Protein AF-Q1N7L2-F1 (afdb_monomer_lite)

Sequence (162 aa):
MAISPADPNRAAQAAEHINDADASWFGHPRQLARLFTTEMWERFGFYGMRALLVLYLTDHFLFSDTSASGTYGAYMSLVYLTPFIGGFIADRYLGSKRSVKFGAIIMAIGYFTLCFGGEAAKPYALVDGQRYEVQVAKQGDVRQQYLIDGDTRLAIRGHEDG

Structure (mmCIF, N/CA/C/O backbone):
data_AF-Q1N7L2-F1
#
_entry.id   AF-Q1N7L2-F1
#
loop_
_atom_site.group_PDB
_atom_site.id
_atom_site.type_symbol
_atom_site.label_atom_id
_atom_site.label_alt_id
_atom_site.label_comp_id
_atom_site.label_asym_id
_atom_site.label_entity_id
_atom_site.label_seq_id
_atom_site.pdbx_PDB_ins_code
_atom_site.Cartn_x
_atom_site.Cartn_y
_atom_site.Cartn_z
_atom_site.occupancy
_atom_site.B_iso_or_equiv
_atom_site.auth_seq_id
_atom_site.auth_comp_id
_atom_site.auth_asym_id
_atom_site.auth_atom_id
_atom_site.pdbx_PDB_model_num
ATOM 1 N N . MET A 1 1 ? 52.888 -2.530 -26.896 1.00 49.62 1 MET A N 1
ATOM 2 C CA . MET A 1 1 ? 51.465 -2.821 -26.624 1.00 49.62 1 MET A CA 1
ATOM 3 C C . MET A 1 1 ? 50.666 -1.646 -27.167 1.00 49.62 1 MET A C 1
ATOM 5 O O . MET A 1 1 ? 50.587 -0.620 -26.509 1.00 49.62 1 MET A O 1
ATOM 9 N N . ALA A 1 2 ? 50.254 -1.717 -28.436 1.00 44.47 2 ALA A N 1
ATOM 10 C CA . ALA A 1 2 ? 49.586 -0.607 -29.115 1.00 44.47 2 ALA A CA 1
ATOM 11 C C . ALA A 1 2 ? 48.096 -0.620 -28.759 1.00 44.47 2 ALA A C 1
ATOM 13 O O . ALA A 1 2 ? 47.433 -1.648 -28.876 1.00 44.47 2 ALA A O 1
ATOM 14 N N . ILE A 1 3 ? 47.599 0.515 -28.284 1.00 53.88 3 ILE A N 1
ATOM 15 C CA . ILE A 1 3 ? 46.191 0.738 -27.971 1.00 53.88 3 ILE A CA 1
ATOM 16 C C . ILE A 1 3 ? 45.462 0.795 -29.319 1.00 53.88 3 ILE A C 1
ATOM 18 O O . ILE A 1 3 ? 45.696 1.715 -30.101 1.00 53.88 3 ILE A O 1
ATOM 22 N N . SER A 1 4 ? 44.662 -0.227 -29.636 1.00 67.56 4 SER A N 1
ATOM 23 C CA . SER A 1 4 ? 43.842 -0.237 -30.854 1.00 67.56 4 SER A CA 1
ATOM 24 C C . SER A 1 4 ? 42.912 0.980 -30.828 1.00 67.56 4 SER A C 1
ATOM 26 O O . SER A 1 4 ? 42.242 1.174 -29.809 1.00 67.56 4 SER A O 1
ATOM 28 N N . PRO A 1 5 ? 42.844 1.796 -31.896 1.00 61.72 5 PRO A N 1
ATOM 29 C CA . PRO A 1 5 ? 41.908 2.911 -31.945 1.00 61.72 5 PRO A CA 1
ATOM 30 C C . PRO A 1 5 ? 40.483 2.371 -31.773 1.00 61.72 5 PRO A C 1
ATOM 32 O O . PRO A 1 5 ? 40.129 1.343 -32.353 1.00 61.72 5 PRO A O 1
ATOM 35 N N . ALA A 1 6 ? 39.698 3.021 -30.910 1.00 67.56 6 ALA A N 1
ATOM 36 C CA . ALA A 1 6 ? 38.310 2.657 -30.666 1.00 67.56 6 ALA A CA 1
ATOM 37 C C . ALA A 1 6 ? 37.538 2.746 -31.989 1.00 67.56 6 ALA A C 1
ATOM 39 O O . ALA A 1 6 ? 37.478 3.811 -32.597 1.00 67.56 6 ALA A O 1
ATOM 40 N N . ASP A 1 7 ? 37.003 1.612 -32.443 1.00 74.00 7 ASP A N 1
ATOM 41 C CA . ASP A 1 7 ? 36.260 1.513 -33.696 1.00 74.00 7 ASP A CA 1
ATOM 42 C C . ASP A 1 7 ? 35.012 2.423 -33.643 1.00 74.00 7 ASP A C 1
ATOM 44 O O . ASP A 1 7 ? 34.102 2.162 -32.844 1.00 74.00 7 ASP A O 1
ATOM 48 N N . PRO A 1 8 ? 34.945 3.488 -34.466 1.00 69.38 8 PRO A N 1
ATOM 49 C CA . PRO A 1 8 ? 33.843 4.448 -34.448 1.00 69.38 8 PRO A CA 1
ATOM 50 C C . PRO A 1 8 ? 32.507 3.815 -34.863 1.00 69.38 8 PRO A C 1
ATOM 52 O O . PRO A 1 8 ? 31.452 4.262 -34.408 1.00 69.38 8 PRO A O 1
ATOM 55 N N . ASN A 1 9 ? 32.531 2.730 -35.646 1.00 71.50 9 ASN A N 1
ATOM 56 C CA . ASN A 1 9 ? 31.315 2.027 -36.056 1.00 71.50 9 ASN A CA 1
ATOM 57 C C . ASN A 1 9 ? 30.690 1.225 -34.913 1.00 71.50 9 ASN A C 1
ATOM 59 O O . ASN A 1 9 ? 29.484 0.995 -34.907 1.00 71.50 9 ASN A O 1
ATOM 63 N N . ARG A 1 10 ? 31.473 0.846 -33.900 1.00 68.69 10 ARG A N 1
ATOM 64 C CA . ARG A 1 10 ? 30.976 0.092 -32.743 1.00 68.69 10 ARG A CA 1
ATOM 65 C C . ARG A 1 10 ? 30.114 0.954 -31.817 1.00 68.69 10 ARG A C 1
ATOM 67 O O . ARG A 1 10 ? 29.127 0.473 -31.267 1.00 68.69 10 ARG A O 1
ATOM 74 N N . ALA A 1 11 ? 30.470 2.231 -31.672 1.00 61.09 11 ALA A N 1
ATOM 75 C CA . ALA A 1 11 ? 29.676 3.212 -30.934 1.00 61.09 11 ALA A CA 1
ATOM 76 C C . ALA A 1 11 ? 28.388 3.580 -31.690 1.00 61.09 11 ALA A C 1
ATOM 78 O O . ALA A 1 11 ? 27.328 3.688 -31.075 1.00 61.09 11 ALA A O 1
ATOM 79 N N . ALA A 1 12 ? 28.464 3.700 -33.020 1.00 59.44 12 ALA A N 1
ATOM 80 C CA . ALA A 1 12 ? 27.302 3.937 -33.873 1.00 59.44 12 ALA A CA 1
ATOM 81 C C . ALA A 1 12 ? 26.310 2.759 -33.843 1.00 59.44 12 ALA A C 1
ATOM 83 O O . ALA A 1 12 ? 25.126 2.975 -33.614 1.00 59.44 12 ALA A O 1
ATOM 84 N N . GLN A 1 13 ? 26.791 1.515 -33.944 1.00 62.91 13 GLN A N 1
ATOM 85 C CA . GLN A 1 13 ? 25.951 0.310 -33.858 1.00 62.91 13 GLN A CA 1
ATOM 86 C C . GLN A 1 13 ? 25.294 0.140 -32.477 1.00 62.91 13 GLN A C 1
ATOM 88 O O . GLN A 1 13 ? 24.147 -0.294 -32.382 1.00 62.91 13 GLN A O 1
ATOM 93 N N . ALA A 1 14 ? 25.986 0.514 -31.393 1.00 59.78 14 ALA A N 1
ATOM 94 C CA . ALA A 1 14 ? 25.409 0.509 -30.047 1.00 59.78 14 ALA A CA 1
ATOM 95 C C . ALA A 1 14 ? 24.299 1.563 -29.875 1.00 59.78 14 ALA A C 1
ATOM 97 O O . ALA A 1 14 ? 23.351 1.325 -29.129 1.00 59.78 14 ALA A O 1
ATOM 98 N N . ALA A 1 15 ? 24.402 2.704 -30.564 1.00 56.81 15 ALA A N 1
ATOM 99 C CA . ALA A 1 15 ? 23.362 3.732 -30.594 1.00 56.81 15 ALA A CA 1
ATOM 100 C C . ALA A 1 15 ? 22.182 3.340 -31.504 1.00 56.81 15 ALA A C 1
ATOM 102 O O . ALA A 1 15 ? 21.030 3.606 -31.165 1.00 56.81 15 ALA A O 1
ATOM 103 N N . GLU A 1 16 ? 22.453 2.658 -32.617 1.00 56.44 16 GLU A N 1
ATOM 104 C CA . GLU A 1 16 ? 21.446 2.172 -33.568 1.00 56.44 16 GLU A CA 1
ATOM 105 C C . GLU A 1 16 ? 20.527 1.115 -32.936 1.00 56.44 16 GLU A C 1
ATOM 107 O O . GLU A 1 16 ? 19.310 1.200 -33.067 1.00 56.44 16 GLU A O 1
ATOM 112 N N . HIS A 1 17 ? 21.074 0.211 -32.117 1.00 54.44 17 HIS A N 1
ATOM 113 C CA . HIS A 1 17 ? 20.306 -0.843 -31.435 1.00 54.44 17 HIS A CA 1
ATOM 114 C C . HIS A 1 17 ? 19.346 -0.321 -30.334 1.00 54.44 17 HIS A C 1
ATOM 116 O O . HIS A 1 17 ? 18.528 -1.077 -29.798 1.00 54.44 17 HIS A O 1
ATOM 122 N N . ILE A 1 18 ? 19.436 0.966 -29.968 1.00 57.97 18 ILE A N 1
ATOM 123 C CA . ILE A 1 18 ? 18.485 1.657 -29.074 1.00 57.97 18 ILE A CA 1
ATOM 124 C C . ILE A 1 18 ? 17.312 2.251 -29.878 1.00 57.97 18 ILE A C 1
ATOM 126 O O . ILE A 1 18 ? 16.237 2.486 -29.320 1.00 57.97 18 ILE A O 1
ATOM 130 N N . ASN A 1 19 ? 17.501 2.459 -31.185 1.00 54.41 19 ASN A N 1
ATOM 131 C CA . ASN A 1 19 ? 16.617 3.237 -32.048 1.00 54.41 19 ASN A CA 1
ATOM 132 C C . ASN A 1 19 ? 15.481 2.429 -32.702 1.00 54.41 19 ASN A C 1
ATOM 134 O O . ASN A 1 19 ? 14.591 3.028 -33.292 1.00 54.41 19 ASN A O 1
ATOM 138 N N . ASP A 1 20 ? 15.402 1.110 -32.486 1.00 55.78 20 ASP A N 1
ATOM 139 C CA . ASP A 1 20 ? 14.246 0.272 -32.877 1.00 55.78 20 ASP A CA 1
ATOM 140 C C . ASP A 1 20 ? 12.958 0.573 -32.063 1.00 55.78 20 ASP A C 1
ATOM 142 O O . ASP A 1 20 ? 11.966 -0.164 -32.091 1.00 55.78 20 ASP A O 1
ATOM 146 N N . ALA A 1 21 ? 12.938 1.666 -31.294 1.00 59.12 21 ALA A N 1
ATOM 147 C CA . ALA A 1 21 ? 11.781 2.168 -30.562 1.00 59.12 21 ALA A CA 1
ATOM 148 C C . ALA A 1 21 ? 10.869 3.016 -31.467 1.00 59.12 21 ALA A C 1
ATOM 150 O O . ALA A 1 21 ? 10.493 4.129 -31.111 1.00 59.12 21 ALA A O 1
ATOM 151 N N . ASP A 1 22 ? 10.455 2.465 -32.604 1.00 56.47 22 ASP A N 1
ATOM 152 C CA . ASP A 1 22 ? 9.702 3.161 -33.660 1.00 56.47 22 ASP A CA 1
ATOM 153 C C . ASP A 1 22 ? 8.225 3.463 -33.303 1.00 56.47 22 ASP A C 1
ATOM 155 O O . ASP A 1 22 ? 7.358 3.633 -34.155 1.00 56.47 22 ASP A O 1
ATOM 159 N N . ALA A 1 23 ? 7.891 3.535 -32.011 1.00 62.16 23 ALA A N 1
ATOM 160 C CA . ALA A 1 23 ? 6.693 4.262 -31.603 1.00 62.16 23 ALA A CA 1
ATOM 161 C C . ALA A 1 23 ? 7.044 5.228 -30.479 1.00 62.16 23 ALA A C 1
ATOM 163 O O . ALA A 1 23 ? 7.413 4.840 -29.377 1.00 62.16 23 ALA A O 1
ATOM 164 N N . SER A 1 24 ? 6.920 6.514 -30.745 1.00 67.62 24 SER A N 1
ATOM 165 C CA . SER A 1 24 ? 7.086 7.532 -29.724 1.00 67.62 24 SER A CA 1
ATOM 166 C C . SER A 1 24 ? 5.798 7.645 -28.900 1.00 67.62 24 SER A C 1
ATOM 168 O O . SER A 1 24 ? 4.691 7.691 -29.436 1.00 67.62 24 SER A O 1
ATOM 170 N N . TRP A 1 25 ? 5.921 7.675 -27.573 1.00 71.81 25 TRP A N 1
ATOM 171 C CA . TRP A 1 25 ? 4.833 8.076 -26.677 1.00 71.81 25 TRP A CA 1
ATOM 172 C C . TRP A 1 25 ? 5.158 9.479 -26.172 1.00 71.81 25 TRP A C 1
ATOM 174 O O . TRP A 1 25 ? 6.109 9.644 -25.414 1.00 71.81 25 TRP A O 1
ATOM 184 N N . PHE A 1 26 ? 4.447 10.497 -26.671 1.00 80.94 26 PHE A N 1
ATOM 185 C CA . PHE A 1 26 ? 4.760 11.919 -26.438 1.00 80.94 26 PHE A CA 1
ATOM 186 C C . PHE A 1 26 ? 6.234 12.292 -26.712 1.00 80.94 26 PHE A C 1
ATOM 188 O O . PHE A 1 26 ? 6.817 13.105 -26.006 1.00 80.94 26 PHE A O 1
ATOM 195 N N . GLY A 1 27 ? 6.865 11.678 -27.720 1.00 80.62 27 GLY A N 1
ATOM 196 C CA . GLY A 1 27 ? 8.283 11.922 -28.035 1.00 80.62 27 GLY A CA 1
ATOM 197 C C . GLY A 1 27 ? 9.285 11.154 -27.161 1.00 80.62 27 GLY A C 1
ATOM 198 O O . GLY A 1 27 ? 10.488 11.330 -27.327 1.00 80.62 27 GLY A O 1
ATOM 199 N N . HIS A 1 28 ? 8.817 10.275 -26.269 1.00 78.88 28 HIS A N 1
ATOM 200 C CA . HIS A 1 28 ? 9.658 9.438 -25.412 1.00 78.88 28 HIS A CA 1
ATOM 201 C C . HIS A 1 28 ? 9.617 7.948 -25.805 1.00 78.88 28 HIS A C 1
ATOM 203 O O . HIS A 1 28 ? 8.665 7.501 -26.458 1.00 78.88 28 HIS A O 1
ATOM 209 N N . PRO A 1 29 ? 10.616 7.145 -25.382 1.00 85.31 29 PRO A N 1
ATOM 210 C CA . PRO A 1 29 ? 10.667 5.710 -25.666 1.00 85.31 29 PRO A CA 1
ATOM 211 C C . PRO A 1 29 ? 9.441 4.942 -25.140 1.00 85.31 29 PRO A C 1
ATOM 213 O O . PRO A 1 29 ? 8.976 5.178 -24.023 1.00 85.31 29 PRO A O 1
ATOM 216 N N . ARG A 1 30 ? 8.958 3.934 -25.886 1.00 79.75 30 ARG A N 1
ATOM 217 C CA . ARG A 1 30 ? 7.788 3.088 -25.519 1.00 79.75 30 ARG A CA 1
ATOM 218 C C . ARG A 1 30 ? 7.905 2.397 -24.163 1.00 79.75 30 ARG A C 1
ATOM 220 O O . ARG A 1 30 ? 6.902 1.957 -23.599 1.00 79.75 30 ARG A O 1
ATOM 227 N N . GLN A 1 31 ? 9.123 2.179 -23.669 1.00 81.81 31 GLN A N 1
ATOM 228 C CA . GLN A 1 31 ? 9.342 1.615 -22.336 1.00 81.81 31 GLN A CA 1
ATOM 229 C C . GLN A 1 31 ? 8.790 2.550 -21.253 1.00 81.81 31 GLN A C 1
ATOM 231 O O . GLN A 1 31 ? 8.211 2.062 -20.284 1.00 81.81 31 GLN A O 1
ATOM 236 N N . LEU A 1 32 ? 8.894 3.869 -21.448 1.00 84.69 32 LEU A N 1
ATOM 237 C CA . LEU A 1 32 ? 8.412 4.858 -20.489 1.00 84.69 32 LEU A CA 1
ATOM 238 C C . LEU A 1 32 ? 6.892 4.800 -20.343 1.00 84.69 32 LEU A C 1
ATOM 240 O O . LEU A 1 32 ? 6.403 4.780 -19.224 1.00 84.69 32 LEU A O 1
ATOM 244 N N . ALA A 1 33 ? 6.153 4.673 -21.448 1.00 84.81 33 ALA A N 1
ATOM 245 C CA . ALA A 1 33 ? 4.694 4.539 -21.416 1.00 84.81 33 ALA A CA 1
ATOM 246 C C . ALA A 1 33 ? 4.234 3.332 -20.575 1.00 84.81 33 ALA A C 1
ATOM 248 O O . ALA A 1 33 ? 3.276 3.415 -19.804 1.00 84.81 33 ALA A O 1
ATOM 249 N N . ARG A 1 34 ? 4.951 2.204 -20.694 1.00 83.81 34 ARG A N 1
ATOM 250 C CA . ARG A 1 34 ? 4.676 0.980 -19.924 1.00 83.81 34 ARG A CA 1
ATOM 251 C C . ARG A 1 34 ? 4.987 1.156 -18.442 1.00 83.81 34 ARG A C 1
ATOM 253 O O . ARG A 1 34 ? 4.165 0.775 -17.613 1.00 83.81 34 ARG A O 1
ATOM 260 N N . LEU A 1 35 ? 6.140 1.743 -18.117 1.00 84.75 35 LEU A N 1
ATOM 261 C CA . LEU A 1 35 ? 6.512 2.046 -16.733 1.00 84.75 35 LEU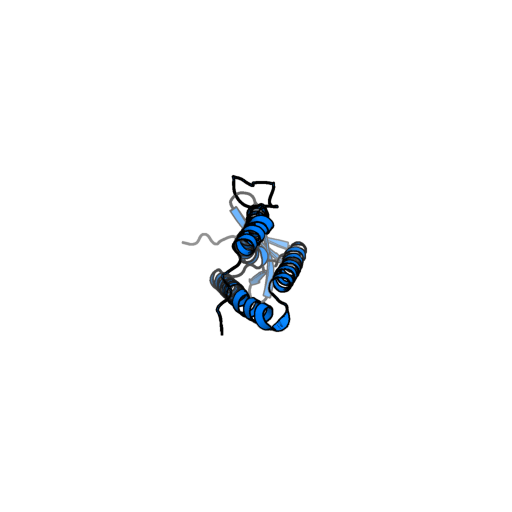 A CA 1
ATOM 262 C C . LEU A 1 35 ? 5.523 3.030 -16.109 1.00 84.75 35 LEU A C 1
ATOM 264 O O . LEU A 1 35 ? 4.984 2.741 -15.053 1.00 84.75 35 LEU A O 1
ATOM 268 N N 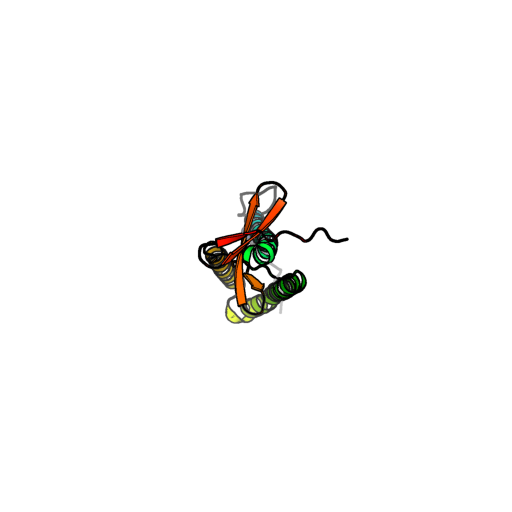. PHE A 1 36 ? 5.197 4.118 -16.806 1.00 88.56 36 PHE A N 1
ATOM 269 C CA . PHE A 1 36 ? 4.231 5.116 -16.356 1.00 88.56 36 PHE A CA 1
ATOM 270 C C . PHE A 1 36 ? 2.872 4.496 -16.027 1.00 88.56 36 PHE A C 1
ATOM 272 O O . PHE A 1 36 ? 2.346 4.712 -14.943 1.00 88.56 36 PHE A O 1
ATOM 279 N N . THR A 1 37 ? 2.321 3.690 -16.938 1.00 87.25 37 THR A N 1
ATOM 280 C CA . THR A 1 37 ? 1.013 3.050 -16.722 1.00 87.25 37 THR A CA 1
ATOM 281 C C . THR A 1 37 ? 1.058 2.078 -15.540 1.00 87.25 37 THR A C 1
ATOM 283 O O . THR A 1 37 ? 0.127 2.033 -14.741 1.00 87.25 37 THR A O 1
ATOM 286 N N . THR A 1 38 ? 2.157 1.329 -15.399 1.00 85.81 38 THR A N 1
ATOM 287 C CA . THR A 1 38 ? 2.342 0.374 -14.293 1.00 85.81 38 THR A CA 1
ATOM 288 C C . THR A 1 38 ? 2.454 1.096 -12.947 1.00 85.81 38 THR A C 1
ATOM 290 O O . THR A 1 38 ? 1.747 0.742 -12.010 1.00 85.81 38 THR A O 1
ATOM 293 N N . GLU A 1 39 ? 3.274 2.146 -12.868 1.00 87.44 39 GLU A N 1
ATOM 294 C CA . GLU A 1 39 ? 3.437 2.992 -11.677 1.00 87.44 39 GLU A CA 1
ATOM 295 C C . GLU A 1 39 ? 2.138 3.724 -11.313 1.00 87.44 39 GLU A C 1
ATOM 297 O O . GLU A 1 39 ? 1.779 3.829 -10.143 1.00 87.44 39 GLU A O 1
ATOM 302 N N . MET A 1 40 ? 1.391 4.213 -12.308 1.00 90.81 40 MET A N 1
ATOM 303 C CA . MET A 1 40 ? 0.099 4.860 -12.079 1.00 90.81 40 MET A CA 1
ATOM 304 C C . MET A 1 40 ? -0.895 3.891 -11.430 1.00 90.81 40 MET A C 1
ATOM 306 O O . MET A 1 40 ? -1.570 4.263 -10.470 1.00 90.81 40 MET A O 1
ATOM 310 N N . TRP A 1 41 ? -0.980 2.657 -11.934 1.00 86.44 41 TRP A N 1
ATOM 311 C CA . TRP A 1 41 ? -1.896 1.652 -11.397 1.00 86.44 41 TRP A CA 1
ATOM 312 C C . TRP A 1 41 ? -1.485 1.170 -10.000 1.00 86.44 41 TRP A C 1
ATOM 314 O O . TRP A 1 41 ? -2.343 0.977 -9.138 1.00 86.44 41 TRP A O 1
ATOM 324 N N . GLU A 1 42 ? -0.180 1.035 -9.753 1.00 83.19 42 GLU A N 1
ATOM 325 C CA . GLU A 1 42 ? 0.378 0.696 -8.438 1.00 83.19 42 GLU A CA 1
ATOM 326 C C . GLU A 1 42 ? 0.033 1.768 -7.399 1.00 83.19 42 GLU A C 1
ATOM 328 O O . GLU A 1 42 ? -0.572 1.465 -6.367 1.00 83.19 42 GLU A O 1
ATOM 333 N N . ARG A 1 43 ? 0.275 3.042 -7.725 1.00 87.06 43 ARG A N 1
ATOM 334 C CA . ARG A 1 43 ? -0.076 4.171 -6.856 1.00 87.06 43 ARG A CA 1
ATOM 335 C C . ARG A 1 43 ? -1.577 4.287 -6.629 1.00 87.06 43 ARG A C 1
ATOM 337 O O . ARG A 1 43 ? -1.999 4.524 -5.499 1.00 87.06 43 ARG A O 1
ATOM 344 N N . PHE A 1 44 ? -2.389 4.108 -7.671 1.00 83.62 44 PHE A N 1
ATOM 345 C CA . PHE A 1 44 ? -3.846 4.115 -7.540 1.00 83.62 44 PHE A CA 1
ATOM 346 C C . PHE A 1 44 ? -4.320 3.044 -6.547 1.00 83.62 44 PHE A C 1
ATOM 348 O O . PHE A 1 44 ? -5.072 3.357 -5.622 1.00 83.62 44 PHE A O 1
ATOM 355 N N . GLY A 1 45 ? -3.821 1.811 -6.673 1.00 80.50 45 GLY A N 1
ATOM 356 C CA . GLY A 1 45 ? -4.126 0.730 -5.736 1.00 80.50 45 GLY A CA 1
ATOM 357 C C . GLY A 1 45 ? -3.634 1.011 -4.315 1.00 80.50 45 GLY A C 1
ATOM 358 O O . GLY A 1 45 ? -4.351 0.732 -3.350 1.00 80.50 45 GLY A O 1
ATOM 359 N N . PHE A 1 46 ? -2.436 1.579 -4.160 1.00 81.19 46 PHE A N 1
ATOM 360 C CA . PHE A 1 46 ? -1.857 1.880 -2.851 1.00 81.19 46 PHE A CA 1
ATOM 361 C C . PHE A 1 46 ? -2.662 2.944 -2.096 1.00 81.19 46 PHE A C 1
ATOM 363 O O . PHE A 1 46 ? -3.055 2.734 -0.944 1.00 81.19 46 PHE A O 1
ATOM 370 N N . TYR A 1 47 ? -2.966 4.070 -2.747 1.00 82.94 47 TYR A N 1
ATOM 371 C CA . TYR A 1 47 ? -3.766 5.128 -2.129 1.00 82.94 47 TYR A CA 1
ATOM 372 C C . TYR A 1 47 ? -5.229 4.708 -1.938 1.00 82.94 47 TYR A C 1
ATOM 374 O O . TYR A 1 47 ? -5.814 5.039 -0.905 1.00 82.94 47 TYR A O 1
ATOM 382 N N . GLY A 1 48 ? -5.797 3.933 -2.869 1.00 82.62 48 GLY A N 1
ATOM 383 C CA . GLY A 1 48 ? -7.141 3.364 -2.739 1.00 82.62 48 GLY A CA 1
ATOM 384 C C . GLY A 1 48 ? -7.262 2.431 -1.533 1.00 82.62 48 GLY A C 1
ATOM 385 O O . GLY A 1 48 ? -8.146 2.616 -0.698 1.00 82.62 48 GLY A O 1
ATOM 386 N N . MET A 1 49 ? -6.324 1.490 -1.374 1.00 83.06 49 MET A N 1
ATOM 387 C CA . MET A 1 49 ? -6.264 0.614 -0.200 1.00 83.06 49 MET A CA 1
ATOM 388 C C . MET A 1 49 ? -6.108 1.416 1.087 1.00 83.06 49 MET A C 1
ATOM 390 O O . MET A 1 49 ? -6.821 1.159 2.046 1.00 83.06 49 MET A O 1
ATOM 394 N N . ARG A 1 50 ? -5.208 2.405 1.117 1.00 78.31 50 ARG A N 1
ATOM 395 C CA . ARG A 1 50 ? -4.978 3.256 2.293 1.00 78.31 50 ARG A CA 1
ATOM 396 C C . ARG A 1 50 ? -6.256 3.981 2.734 1.00 78.31 50 ARG A C 1
ATOM 398 O O . ARG A 1 50 ? -6.530 4.042 3.930 1.00 78.31 50 ARG A O 1
ATOM 405 N N . ALA A 1 51 ? -7.025 4.511 1.782 1.00 76.44 51 ALA A N 1
ATOM 406 C CA . ALA A 1 51 ? -8.280 5.206 2.057 1.00 76.44 51 ALA A CA 1
ATOM 407 C C . ALA A 1 51 ? -9.373 4.249 2.561 1.00 76.44 51 ALA A C 1
ATOM 409 O O . ALA A 1 51 ? -10.026 4.530 3.566 1.00 76.44 51 ALA A O 1
ATOM 410 N N . LEU A 1 52 ? -9.540 3.101 1.898 1.00 75.25 52 LEU A N 1
ATOM 411 C CA . LEU A 1 52 ? -10.560 2.115 2.260 1.00 75.25 52 LEU A CA 1
ATOM 412 C C . LEU A 1 52 ? -10.218 1.347 3.540 1.00 75.25 52 LEU A C 1
ATOM 414 O O . LEU A 1 52 ? -11.124 0.995 4.281 1.00 75.25 52 LEU A O 1
ATOM 418 N N . LEU A 1 53 ? -8.938 1.118 3.839 1.00 72.06 53 LEU A N 1
ATOM 419 C CA . LEU A 1 53 ? -8.494 0.395 5.033 1.00 72.06 53 LEU A CA 1
ATOM 420 C C . LEU A 1 53 ? -8.891 1.131 6.312 1.00 72.06 53 LEU A C 1
ATOM 422 O O . LEU A 1 53 ? -9.398 0.508 7.237 1.00 72.06 53 LEU A O 1
ATOM 426 N N . VAL A 1 54 ? -8.672 2.447 6.367 1.00 69.75 54 VAL A N 1
ATOM 427 C CA . VAL A 1 54 ? -9.051 3.244 7.542 1.00 69.75 54 VAL A CA 1
ATOM 428 C C . VAL A 1 54 ? -10.566 3.246 7.707 1.00 69.75 54 VAL A C 1
ATOM 430 O O . VAL A 1 54 ? -11.038 2.996 8.809 1.00 69.75 54 VAL A O 1
ATOM 433 N N . LEU A 1 55 ? -11.314 3.447 6.615 1.00 67.81 55 LEU A N 1
ATOM 434 C CA . LEU A 1 55 ? -12.776 3.375 6.627 1.00 67.81 55 LEU A CA 1
ATOM 435 C C . LEU A 1 55 ? -13.280 1.996 7.082 1.00 67.81 55 LEU A C 1
ATOM 437 O O . LEU A 1 55 ? -14.204 1.906 7.878 1.00 67.81 55 LEU A O 1
ATOM 441 N N . TYR A 1 56 ? -12.657 0.917 6.615 1.00 69.06 56 TYR A N 1
ATOM 442 C CA . TYR A 1 56 ? -13.027 -0.448 6.979 1.00 69.06 56 TYR A CA 1
ATOM 443 C C . TYR A 1 56 ? -12.717 -0.752 8.450 1.00 69.06 56 TYR A C 1
ATOM 445 O O . TYR A 1 56 ? -13.532 -1.342 9.149 1.00 69.06 56 TYR A O 1
ATOM 453 N N . LEU A 1 57 ? -11.566 -0.316 8.964 1.00 65.19 57 LEU A N 1
ATOM 454 C CA . LEU A 1 57 ? -11.216 -0.519 10.373 1.00 65.19 57 LEU A CA 1
ATOM 455 C C . LEU A 1 57 ? -12.146 0.251 11.325 1.00 65.19 57 LEU A C 1
ATOM 457 O O . LEU A 1 57 ? -12.452 -0.252 12.407 1.00 65.19 57 LEU A O 1
ATOM 461 N N . THR A 1 58 ? -12.610 1.440 10.936 1.00 63.38 58 THR A N 1
ATOM 462 C CA . THR A 1 58 ? -13.501 2.255 11.773 1.00 63.38 58 THR A CA 1
ATOM 463 C C . THR A 1 58 ? -14.968 1.841 11.660 1.00 63.38 58 THR A C 1
ATOM 465 O O . THR A 1 58 ? -15.644 1.763 12.683 1.00 63.38 58 THR A O 1
ATOM 468 N N . ASP A 1 59 ? -15.460 1.529 10.458 1.00 59.00 59 ASP A N 1
ATOM 469 C CA . ASP A 1 59 ? -16.882 1.239 10.216 1.00 59.00 59 ASP A CA 1
ATOM 470 C C . ASP A 1 59 ? -17.224 -0.254 10.383 1.00 59.00 59 ASP A C 1
ATOM 472 O O . ASP A 1 59 ? -18.284 -0.594 10.902 1.00 59.00 59 ASP A O 1
ATOM 476 N N . HIS A 1 60 ? -16.310 -1.162 10.010 1.00 56.44 60 HIS A N 1
ATOM 477 C CA . HIS A 1 60 ? -16.551 -2.615 10.030 1.00 56.44 60 HIS A CA 1
ATOM 478 C C . HIS A 1 60 ? -16.050 -3.307 11.296 1.00 56.44 60 HIS A C 1
ATOM 480 O O . HIS A 1 60 ? -16.603 -4.332 11.675 1.00 56.44 60 HIS A O 1
ATOM 486 N N . PHE A 1 61 ? -15.000 -2.782 11.940 1.00 57.91 61 PHE A N 1
ATOM 487 C CA . PHE A 1 61 ? -14.407 -3.359 13.158 1.00 57.91 61 PHE A CA 1
ATOM 488 C C . PHE A 1 61 ? -14.672 -2.544 14.432 1.00 57.91 61 PHE A C 1
ATOM 490 O O . PHE A 1 61 ? -14.323 -3.010 15.518 1.00 57.91 61 PHE A O 1
ATOM 497 N N . LEU A 1 62 ? -15.298 -1.361 14.320 1.00 59.69 62 LEU A N 1
ATOM 498 C CA . LEU A 1 62 ? -15.620 -0.464 15.443 1.00 59.69 62 LEU A CA 1
ATOM 499 C C . LEU A 1 62 ? -14.414 -0.196 16.362 1.00 59.69 62 LEU A C 1
ATOM 501 O O . LEU A 1 62 ? -14.555 -0.054 17.579 1.00 59.69 62 LEU A O 1
ATOM 505 N N . PHE A 1 63 ? -13.205 -0.171 15.796 1.00 60.22 63 PHE A N 1
ATOM 506 C CA . PHE A 1 63 ? -12.008 0.153 16.561 1.00 60.22 63 PHE A CA 1
ATOM 507 C C . PHE A 1 63 ? -12.049 1.610 17.022 1.00 60.22 63 PHE A C 1
ATOM 509 O O . PHE A 1 63 ? -12.491 2.494 16.293 1.00 60.22 63 PHE A O 1
ATOM 516 N N . SER A 1 64 ? -11.543 1.865 18.232 1.00 61.28 64 SER A N 1
ATOM 517 C CA . SER A 1 64 ? -11.296 3.232 18.690 1.00 61.28 64 SER A CA 1
ATOM 518 C C . SER A 1 64 ? -10.234 3.899 17.808 1.00 61.28 64 SER A C 1
ATOM 520 O O . SER A 1 64 ? -9.327 3.227 17.301 1.00 61.28 64 SER A O 1
ATOM 522 N N . ASP A 1 65 ? -10.305 5.223 17.659 1.00 65.88 65 ASP A N 1
ATOM 523 C CA . ASP A 1 65 ? -9.393 6.001 16.803 1.00 65.88 65 ASP A CA 1
ATOM 524 C C . ASP A 1 65 ? -7.905 5.733 17.114 1.00 65.88 65 ASP A C 1
ATOM 526 O O . ASP A 1 65 ? -7.059 5.675 16.215 1.00 65.88 65 ASP A O 1
ATOM 530 N N . THR A 1 66 ? -7.573 5.487 18.385 1.00 73.19 66 THR A N 1
ATOM 531 C CA . THR A 1 66 ? -6.215 5.146 18.840 1.00 73.19 66 THR A CA 1
ATOM 532 C C . THR A 1 66 ? -5.761 3.766 18.355 1.00 73.19 66 THR A C 1
ATOM 534 O O . THR A 1 66 ? -4.631 3.607 17.895 1.00 73.19 66 THR A O 1
ATOM 537 N N . SER A 1 67 ? -6.628 2.753 18.420 1.00 69.94 67 SER A N 1
ATOM 538 C CA . SER A 1 67 ? -6.296 1.407 17.936 1.00 69.94 67 SER A CA 1
ATOM 539 C C . SER A 1 67 ? -6.205 1.368 16.410 1.00 69.94 67 SER A C 1
ATOM 541 O O . SER A 1 67 ? -5.257 0.794 15.872 1.00 69.94 67 SER A O 1
ATOM 543 N N . ALA A 1 68 ? -7.127 2.039 15.711 1.00 69.62 68 ALA A N 1
ATOM 544 C CA . ALA A 1 68 ? -7.123 2.125 14.252 1.00 69.62 68 ALA A CA 1
ATOM 545 C C . ALA A 1 68 ? -5.864 2.833 13.722 1.00 69.62 68 ALA A C 1
ATOM 547 O O . ALA A 1 68 ? -5.210 2.330 12.806 1.00 69.62 68 ALA A O 1
ATOM 548 N N . SER A 1 69 ? -5.472 3.958 14.332 1.00 72.38 69 SER A N 1
ATOM 549 C CA . SER A 1 69 ? -4.250 4.688 13.962 1.00 72.38 69 SER A CA 1
ATOM 550 C C . SER A 1 69 ? -2.970 3.894 14.249 1.00 72.38 69 SER A C 1
ATOM 552 O O . SER A 1 69 ? -2.046 3.922 13.432 1.00 72.38 69 SER A O 1
ATOM 554 N N . GLY A 1 70 ? -2.930 3.123 15.342 1.00 80.44 70 GLY A N 1
ATOM 555 C CA . GLY A 1 70 ? -1.823 2.217 15.660 1.00 80.44 70 GLY A CA 1
ATOM 556 C C . GLY A 1 70 ? -1.634 1.110 14.617 1.00 80.44 70 GLY A C 1
ATOM 557 O O . GLY A 1 70 ? -0.534 0.938 14.085 1.00 80.44 70 GLY A O 1
ATOM 558 N N . THR A 1 71 ? -2.708 0.396 14.262 1.00 77.19 71 THR A N 1
ATOM 559 C CA . THR A 1 71 ? -2.674 -0.639 13.211 1.00 77.19 71 THR A CA 1
ATOM 560 C C . THR A 1 71 ? -2.300 -0.046 11.857 1.00 77.19 71 THR A C 1
ATOM 562 O O . THR A 1 71 ? -1.473 -0.603 11.134 1.00 77.19 71 THR A O 1
ATOM 565 N N . TYR A 1 72 ? -2.860 1.117 11.534 1.00 79.06 72 TYR A N 1
ATOM 566 C CA . TYR A 1 72 ? -2.555 1.845 10.314 1.00 79.06 72 TYR A CA 1
ATOM 567 C C . TYR A 1 72 ? -1.069 2.247 10.224 1.00 79.06 72 TYR A C 1
ATOM 569 O O . TYR A 1 72 ? -0.422 2.032 9.196 1.00 79.06 72 TYR A O 1
ATOM 577 N N . GLY A 1 73 ? -0.496 2.781 11.307 1.00 82.75 73 GLY A N 1
ATOM 578 C CA . GLY A 1 73 ? 0.922 3.140 11.380 1.00 82.75 73 GLY A CA 1
ATOM 579 C C . GLY A 1 73 ? 1.848 1.928 11.245 1.00 82.75 73 GLY A C 1
ATOM 580 O O . GLY A 1 73 ? 2.826 1.976 10.493 1.00 82.75 73 GLY A O 1
ATOM 581 N N . ALA A 1 74 ? 1.514 0.821 11.912 1.00 86.38 74 ALA A N 1
ATOM 582 C CA . ALA A 1 74 ? 2.246 -0.439 11.788 1.00 86.38 74 ALA A CA 1
ATOM 583 C C . ALA A 1 74 ? 2.209 -0.985 10.350 1.00 86.38 74 ALA A C 1
ATOM 585 O O . ALA A 1 74 ? 3.253 -1.351 9.805 1.00 86.38 74 ALA A O 1
ATOM 586 N N . TYR A 1 75 ? 1.035 -0.965 9.710 1.00 83.19 75 TYR A N 1
ATOM 587 C CA . TYR A 1 75 ? 0.873 -1.358 8.311 1.00 83.19 75 TYR A CA 1
ATOM 588 C C . TYR A 1 75 ? 1.764 -0.524 7.383 1.00 83.19 75 TYR A C 1
ATOM 590 O O . TYR A 1 75 ? 2.575 -1.077 6.640 1.00 83.19 75 TYR A O 1
ATOM 598 N N . MET A 1 76 ? 1.680 0.807 7.472 1.00 85.06 76 MET A N 1
ATOM 599 C CA . MET A 1 76 ? 2.493 1.702 6.643 1.00 85.06 76 MET A CA 1
ATOM 600 C C . MET A 1 76 ? 3.991 1.472 6.860 1.00 85.06 76 MET A C 1
ATOM 602 O O . MET A 1 76 ? 4.756 1.467 5.899 1.00 85.06 76 MET A O 1
ATOM 606 N N . SER A 1 77 ? 4.412 1.232 8.103 1.00 90.94 77 SER A N 1
ATOM 607 C CA . SER A 1 77 ? 5.817 0.963 8.432 1.00 90.94 77 SER A CA 1
ATOM 608 C C . SER A 1 77 ? 6.324 -0.314 7.754 1.00 90.94 77 SER A C 1
ATOM 610 O O . SER A 1 77 ? 7.411 -0.311 7.175 1.00 90.94 77 SER A O 1
ATOM 612 N N . LEU A 1 78 ? 5.523 -1.386 7.755 1.00 87.62 78 LEU A N 1
ATOM 613 C CA . LEU A 1 78 ? 5.846 -2.618 7.028 1.00 87.62 78 LEU A CA 1
ATOM 614 C C . LEU A 1 78 ? 5.913 -2.387 5.517 1.00 87.62 78 LEU A C 1
ATOM 616 O O . LEU A 1 78 ? 6.842 -2.874 4.869 1.00 87.62 78 LEU A O 1
ATOM 620 N N . VAL A 1 79 ? 4.967 -1.631 4.953 1.00 87.19 79 VAL A N 1
ATOM 621 C CA . VAL A 1 79 ? 4.980 -1.328 3.515 1.00 87.19 79 VAL A CA 1
ATOM 622 C C . V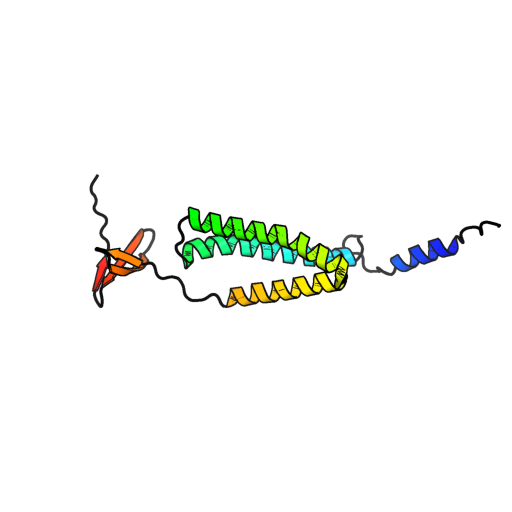AL A 1 79 ? 6.239 -0.556 3.136 1.00 87.19 79 VAL A C 1
ATOM 624 O O . VAL A 1 79 ? 6.866 -0.899 2.141 1.00 87.19 79 VAL A O 1
ATOM 627 N N . TYR A 1 80 ? 6.672 0.417 3.939 1.00 88.75 80 TYR A N 1
ATOM 628 C CA . TYR A 1 80 ? 7.912 1.150 3.668 1.00 88.75 80 TYR A CA 1
ATOM 629 C C . TYR A 1 80 ? 9.181 0.317 3.886 1.00 88.75 80 TYR A C 1
ATOM 631 O O . TYR A 1 80 ? 10.192 0.569 3.230 1.00 88.75 80 TYR A O 1
ATOM 639 N N . LEU A 1 81 ? 9.143 -0.695 4.755 1.00 92.69 81 LEU A N 1
ATOM 640 C CA . LEU A 1 81 ? 10.266 -1.613 4.961 1.00 92.69 81 LEU A CA 1
ATOM 641 C C . LEU A 1 81 ? 10.381 -2.669 3.848 1.00 92.69 81 LEU A C 1
ATOM 643 O O . LEU A 1 81 ? 11.478 -3.109 3.503 1.00 92.69 81 LEU A O 1
ATOM 647 N N . THR A 1 82 ? 9.256 -3.075 3.262 1.00 90.62 82 THR A N 1
ATOM 648 C CA . THR A 1 82 ? 9.188 -4.166 2.278 1.00 90.62 82 THR A CA 1
ATOM 649 C C . THR A 1 82 ? 10.087 -3.951 1.044 1.00 90.62 82 THR A C 1
ATOM 651 O O . THR A 1 82 ? 10.781 -4.899 0.672 1.00 90.62 82 THR A O 1
ATOM 654 N N . PRO A 1 83 ? 10.182 -2.749 0.432 1.00 88.12 83 PRO A N 1
ATOM 655 C CA . PRO A 1 83 ? 11.094 -2.485 -0.682 1.00 88.12 83 PRO A CA 1
ATOM 656 C C . PRO A 1 83 ? 12.562 -2.751 -0.356 1.00 88.12 83 PRO A C 1
ATOM 658 O O . PRO A 1 83 ? 13.294 -3.222 -1.222 1.00 88.12 83 PRO A O 1
ATOM 661 N N . PHE A 1 84 ? 12.995 -2.500 0.884 1.00 91.50 84 PHE A N 1
ATOM 662 C CA . PHE A 1 84 ? 14.370 -2.770 1.306 1.00 91.50 84 PHE A CA 1
ATOM 663 C C . PHE A 1 84 ? 14.673 -4.273 1.262 1.00 91.50 84 PHE A C 1
ATOM 665 O O . PHE A 1 84 ? 15.666 -4.706 0.675 1.00 91.50 84 PHE A O 1
ATOM 672 N N . ILE A 1 85 ? 13.765 -5.084 1.810 1.00 90.56 85 ILE A N 1
ATOM 673 C CA . ILE A 1 85 ? 13.871 -6.548 1.795 1.00 90.56 85 ILE A CA 1
ATOM 674 C C . ILE A 1 85 ? 13.759 -7.077 0.356 1.00 90.56 85 ILE A C 1
ATOM 676 O O . ILE A 1 85 ? 14.543 -7.930 -0.063 1.00 90.56 85 ILE A O 1
ATOM 680 N N . GLY A 1 86 ? 12.818 -6.543 -0.425 1.00 87.81 86 GLY A N 1
ATOM 681 C CA . GLY A 1 86 ? 12.609 -6.919 -1.823 1.00 87.81 86 GLY A CA 1
ATOM 682 C C . GLY A 1 86 ? 13.805 -6.592 -2.719 1.00 87.81 86 GLY A C 1
ATOM 683 O O . GLY A 1 86 ? 14.155 -7.401 -3.580 1.00 87.81 86 GLY A O 1
ATOM 684 N N . GLY A 1 87 ? 14.466 -5.454 -2.487 1.00 89.31 87 GLY A N 1
ATOM 685 C CA . GLY A 1 87 ? 15.700 -5.059 -3.167 1.00 89.31 87 GLY A CA 1
ATOM 686 C C . GLY A 1 87 ? 16.849 -6.014 -2.857 1.00 89.31 87 GLY A C 1
ATOM 687 O O . GLY A 1 87 ? 17.446 -6.570 -3.774 1.00 89.31 87 GLY A O 1
ATOM 688 N N . PHE A 1 88 ? 17.069 -6.324 -1.575 1.00 90.81 88 PHE A N 1
ATOM 689 C CA . P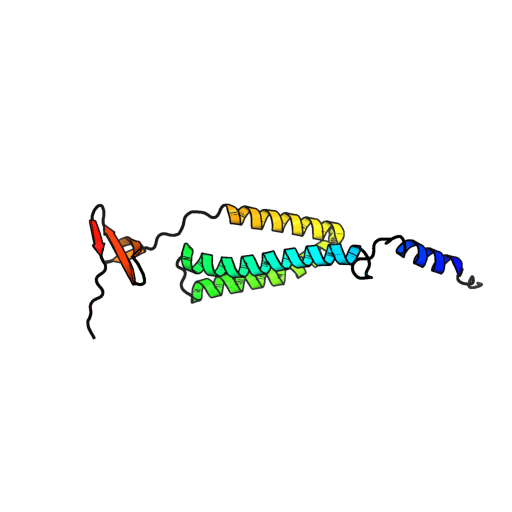HE A 1 88 ? 18.085 -7.302 -1.167 1.00 90.81 88 PHE A CA 1
ATOM 690 C C . PHE A 1 88 ? 17.875 -8.680 -1.822 1.00 90.81 88 PHE A C 1
ATOM 692 O O . PHE A 1 88 ? 18.818 -9.313 -2.308 1.00 90.81 88 PHE A O 1
ATOM 699 N N . ILE A 1 89 ? 16.623 -9.142 -1.881 1.00 88.69 89 ILE A N 1
ATOM 700 C CA . ILE A 1 89 ? 16.255 -10.401 -2.539 1.00 88.69 89 ILE A CA 1
ATOM 701 C C . ILE A 1 89 ? 16.457 -10.321 -4.066 1.00 88.69 89 ILE A C 1
ATOM 703 O O . ILE A 1 89 ? 16.920 -11.291 -4.684 1.00 88.69 89 ILE A O 1
ATOM 707 N N . ALA A 1 90 ? 16.134 -9.181 -4.684 1.00 90.75 90 ALA A N 1
ATOM 708 C CA . ALA A 1 90 ? 16.325 -8.952 -6.114 1.00 90.75 90 ALA A CA 1
ATOM 709 C C . ALA A 1 90 ? 17.806 -9.012 -6.503 1.00 90.75 90 ALA A C 1
ATOM 711 O O . ALA A 1 90 ? 18.137 -9.646 -7.508 1.00 90.75 90 ALA A O 1
ATOM 712 N N . ASP A 1 91 ? 18.668 -8.409 -5.690 1.00 88.62 91 ASP A N 1
ATOM 713 C CA . ASP A 1 91 ? 20.100 -8.295 -5.959 1.00 88.62 91 ASP A CA 1
ATOM 714 C C . ASP A 1 91 ? 20.826 -9.630 -5.792 1.00 88.62 91 ASP A C 1
ATOM 716 O O . ASP A 1 91 ? 21.756 -9.929 -6.543 1.00 88.62 91 ASP A O 1
ATOM 720 N N . ARG A 1 92 ? 20.399 -10.461 -4.831 1.00 88.25 92 ARG A N 1
ATOM 721 C CA . ARG A 1 92 ? 21.138 -11.680 -4.473 1.00 88.25 92 ARG A CA 1
ATOM 722 C C . ARG A 1 92 ? 20.584 -12.978 -5.055 1.00 88.25 92 ARG A C 1
ATOM 724 O O . ARG A 1 92 ? 21.366 -13.902 -5.265 1.00 88.25 92 ARG A O 1
ATOM 731 N N . TYR A 1 93 ? 19.278 -13.070 -5.316 1.00 85.62 93 TYR A N 1
ATOM 732 C CA . TYR A 1 93 ? 18.643 -14.354 -5.655 1.00 85.62 93 TYR A CA 1
ATOM 733 C C . TYR A 1 93 ? 17.886 -14.350 -6.985 1.00 85.62 93 TYR A C 1
ATOM 735 O O . TYR A 1 93 ? 18.043 -15.266 -7.791 1.00 85.62 93 TYR A O 1
ATOM 743 N N . LEU A 1 94 ? 17.029 -13.354 -7.220 1.00 80.81 94 LEU A N 1
ATOM 744 C CA . LEU A 1 94 ? 16.017 -13.431 -8.285 1.00 80.81 94 LEU A CA 1
ATOM 745 C C . LEU A 1 94 ? 16.385 -12.653 -9.554 1.00 80.81 94 LEU A C 1
ATOM 747 O O . LEU A 1 94 ? 15.960 -13.031 -10.654 1.00 80.81 94 LEU A O 1
ATOM 751 N N . GLY A 1 95 ? 17.177 -11.591 -9.422 1.00 85.06 95 GLY A N 1
ATOM 752 C CA . GLY A 1 95 ? 17.392 -10.600 -10.467 1.00 85.06 95 GLY A CA 1
ATOM 753 C C . GLY A 1 95 ? 16.194 -9.654 -10.620 1.00 85.06 95 GLY A C 1
ATOM 754 O O . GLY A 1 95 ? 15.030 -10.045 -10.477 1.00 85.06 95 GLY A O 1
ATOM 755 N N . SER A 1 96 ? 16.480 -8.398 -10.972 1.00 80.56 96 SER A N 1
ATOM 756 C CA . SER A 1 96 ? 15.509 -7.290 -11.008 1.00 80.56 96 SER A CA 1
ATOM 757 C C . SER A 1 96 ? 14.197 -7.629 -11.743 1.00 80.56 96 SER A C 1
ATOM 759 O O . SER A 1 96 ? 13.114 -7.535 -11.168 1.00 80.56 96 SER A O 1
ATOM 761 N N . LYS A 1 97 ? 14.265 -8.153 -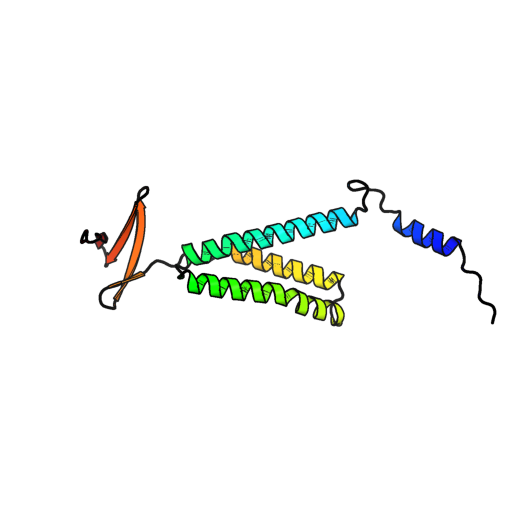12.978 1.00 83.94 97 LYS A N 1
ATOM 762 C CA . LYS A 1 97 ? 13.062 -8.450 -13.786 1.00 83.94 97 LYS A CA 1
ATOM 763 C C . LYS A 1 97 ? 12.155 -9.530 -13.185 1.00 83.94 97 LYS A C 1
ATOM 765 O O . LYS A 1 97 ? 10.948 -9.509 -13.418 1.00 83.94 97 LYS A O 1
ATOM 770 N N . ARG A 1 98 ? 12.711 -10.522 -12.478 1.00 87.50 98 ARG A N 1
ATOM 771 C CA . ARG A 1 98 ? 11.905 -11.587 -11.850 1.00 87.50 98 ARG A CA 1
ATOM 772 C C . ARG A 1 98 ? 11.326 -11.120 -10.521 1.00 87.50 98 ARG A C 1
ATOM 774 O O . ARG A 1 98 ? 10.179 -11.450 -10.244 1.00 87.50 98 ARG A O 1
ATOM 781 N N . SER A 1 99 ? 12.076 -10.309 -9.772 1.00 87.94 99 SER A N 1
ATOM 782 C CA . SER A 1 99 ? 11.610 -9.719 -8.514 1.00 87.94 99 SER A CA 1
ATOM 783 C C . SER A 1 99 ? 10.376 -8.832 -8.721 1.00 87.94 99 SER A C 1
ATOM 785 O O . SER A 1 99 ? 9.376 -9.006 -8.031 1.00 87.94 99 SER A O 1
ATOM 787 N N . VAL A 1 100 ? 10.373 -7.988 -9.763 1.00 85.62 100 VAL A N 1
ATOM 788 C CA . VAL A 1 100 ? 9.207 -7.144 -10.100 1.00 85.62 100 VAL A CA 1
ATOM 789 C C . VAL A 1 100 ? 7.957 -7.986 -10.383 1.00 85.62 100 VAL A C 1
ATOM 791 O O . VAL A 1 100 ? 6.886 -7.712 -9.848 1.00 85.62 100 VAL A O 1
ATOM 794 N N . LYS A 1 101 ? 8.082 -9.053 -11.185 1.00 86.94 101 LYS A N 1
ATOM 795 C CA . LYS A 1 101 ? 6.948 -9.945 -11.487 1.00 86.94 101 LYS A CA 1
ATOM 796 C C . LYS A 1 101 ? 6.435 -10.662 -10.241 1.00 86.94 101 LYS A C 1
ATOM 798 O O . LYS A 1 101 ? 5.230 -10.812 -10.081 1.00 86.94 101 LYS A O 1
ATOM 803 N N . PHE A 1 102 ? 7.342 -11.100 -9.374 1.00 90.25 102 PHE A N 1
ATOM 804 C CA . PHE A 1 102 ? 6.987 -11.761 -8.124 1.00 90.25 102 PHE A CA 1
ATOM 805 C C . PHE A 1 102 ? 6.214 -10.822 -7.188 1.00 90.25 102 PHE A C 1
ATOM 807 O O . PHE A 1 102 ? 5.145 -11.193 -6.706 1.00 90.25 102 PHE A O 1
ATOM 814 N N . GLY A 1 103 ? 6.688 -9.583 -7.015 1.00 88.25 103 GLY A N 1
ATOM 815 C CA . GLY A 1 103 ? 5.978 -8.559 -6.245 1.00 88.25 103 GLY A CA 1
ATOM 816 C C . GLY A 1 103 ? 4.588 -8.256 -6.810 1.00 88.25 103 GLY A C 1
ATOM 817 O O . GLY A 1 103 ? 3.617 -8.216 -6.058 1.00 88.25 103 GLY A O 1
ATOM 818 N N . ALA A 1 104 ? 4.465 -8.140 -8.136 1.00 86.12 104 ALA A N 1
ATOM 819 C CA . ALA A 1 104 ? 3.177 -7.914 -8.794 1.00 86.12 104 ALA A CA 1
ATOM 820 C C . ALA A 1 104 ? 2.172 -9.059 -8.552 1.00 86.12 104 ALA A C 1
ATOM 822 O O . ALA A 1 104 ? 0.993 -8.798 -8.322 1.00 86.12 104 ALA A O 1
ATOM 823 N N . ILE A 1 105 ? 2.627 -10.319 -8.557 1.00 91.88 105 ILE A N 1
ATOM 824 C CA . ILE A 1 105 ? 1.776 -11.485 -8.264 1.00 91.88 105 ILE A CA 1
ATOM 825 C C . ILE A 1 105 ? 1.300 -11.460 -6.807 1.00 91.88 105 ILE A C 1
ATOM 827 O O . ILE A 1 105 ? 0.110 -11.648 -6.556 1.00 91.88 105 ILE A O 1
ATOM 831 N N . ILE A 1 106 ? 2.199 -11.194 -5.853 1.00 90.69 106 ILE A N 1
ATOM 832 C CA . ILE A 1 106 ? 1.835 -11.091 -4.430 1.00 90.69 106 ILE A CA 1
ATOM 833 C C . ILE A 1 106 ? 0.807 -9.976 -4.217 1.00 90.69 106 ILE A C 1
ATOM 835 O O . ILE A 1 106 ? -0.203 -10.200 -3.552 1.00 90.69 106 ILE A O 1
ATOM 839 N N . MET A 1 107 ? 1.028 -8.805 -4.821 1.00 86.19 107 MET A N 1
ATOM 840 C CA . MET A 1 107 ? 0.084 -7.687 -4.756 1.00 86.19 107 MET A CA 1
ATOM 841 C C . MET A 1 107 ? -1.285 -8.074 -5.321 1.00 86.19 107 MET A C 1
ATOM 843 O O . M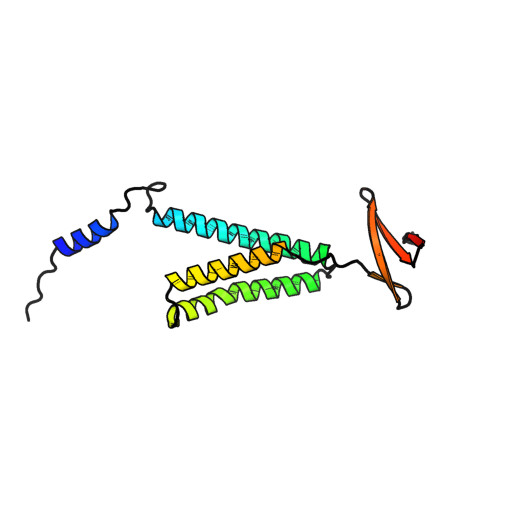ET A 1 107 ? -2.298 -7.844 -4.665 1.00 86.19 107 MET A O 1
ATOM 847 N N . ALA A 1 108 ? -1.334 -8.717 -6.493 1.00 86.62 108 ALA A N 1
ATOM 848 C CA . ALA A 1 108 ? -2.590 -9.157 -7.100 1.00 86.62 108 ALA A CA 1
ATOM 849 C C . ALA A 1 108 ? -3.371 -10.124 -6.193 1.00 86.62 108 ALA A C 1
ATOM 851 O O . ALA A 1 108 ? -4.579 -9.962 -6.028 1.00 86.62 108 ALA A O 1
ATOM 852 N N . ILE A 1 109 ? -2.687 -11.083 -5.559 1.00 90.50 109 ILE A N 1
ATOM 853 C CA . ILE A 1 109 ? -3.306 -12.010 -4.600 1.00 90.50 109 ILE A CA 1
ATOM 854 C C . ILE A 1 109 ? -3.829 -11.256 -3.369 1.00 90.50 109 ILE A C 1
ATOM 856 O O . ILE A 1 109 ? -4.943 -11.526 -2.917 1.00 90.50 109 ILE A O 1
ATOM 860 N N . GLY A 1 110 ? -3.068 -10.291 -2.843 1.00 84.38 110 GLY A N 1
ATOM 861 C CA . GLY A 1 110 ? -3.492 -9.464 -1.710 1.00 84.38 110 GLY A CA 1
ATOM 862 C C . GLY A 1 110 ? -4.771 -8.681 -2.011 1.00 84.38 110 GLY A C 1
ATOM 863 O O . GLY A 1 110 ? -5.749 -8.785 -1.271 1.00 84.38 110 GLY A O 1
ATOM 864 N N . TYR A 1 111 ? -4.805 -7.973 -3.143 1.00 81.31 111 TYR A N 1
ATOM 865 C CA . TYR A 1 111 ? -6.002 -7.251 -3.587 1.00 81.31 111 TYR A CA 1
ATOM 866 C C . TYR A 1 111 ? -7.187 -8.178 -3.856 1.00 81.31 111 TYR A C 1
ATOM 868 O O . TYR A 1 111 ? -8.315 -7.848 -3.498 1.00 81.31 111 TYR A O 1
ATOM 876 N N . PHE A 1 112 ? -6.945 -9.349 -4.443 1.00 85.06 112 PHE A N 1
ATOM 877 C CA . PHE A 1 112 ? -7.990 -10.345 -4.655 1.00 85.06 112 PHE A CA 1
ATOM 878 C C . PHE A 1 112 ? -8.582 -10.834 -3.328 1.00 85.06 112 PHE A C 1
ATOM 880 O O . PHE A 1 112 ? -9.797 -10.934 -3.197 1.00 85.06 112 PHE A O 1
ATOM 887 N N . THR A 1 113 ? -7.742 -11.066 -2.318 1.00 82.62 113 THR A N 1
ATOM 888 C CA . THR A 1 113 ? -8.178 -11.516 -0.986 1.00 82.62 113 THR A CA 1
ATOM 889 C C . THR A 1 113 ? -9.043 -10.464 -0.290 1.00 82.62 113 THR A C 1
ATOM 891 O O . THR A 1 113 ? -10.053 -10.812 0.317 1.00 82.62 113 THR A O 1
ATOM 894 N N . LEU A 1 114 ? -8.710 -9.176 -0.439 1.00 75.00 114 LEU A N 1
ATOM 895 C CA . LEU A 1 114 ? -9.533 -8.075 0.079 1.00 75.00 114 LEU A CA 1
ATOM 896 C C . LEU A 1 114 ? -10.954 -8.060 -0.505 1.00 75.00 114 LEU A C 1
ATOM 898 O O . LEU A 1 114 ? -11.869 -7.571 0.153 1.00 75.00 114 LEU A O 1
ATOM 902 N N . CYS A 1 115 ? -11.166 -8.617 -1.700 1.00 77.62 115 CYS A N 1
ATOM 903 C CA . CYS A 1 115 ? -12.494 -8.684 -2.309 1.00 77.62 115 CYS A CA 1
ATOM 904 C C . CYS A 1 115 ? -13.460 -9.614 -1.551 1.00 77.62 115 CYS A C 1
ATOM 906 O O . CYS A 1 115 ? -14.672 -9.441 -1.657 1.00 77.62 115 CYS A O 1
ATOM 908 N N . PHE A 1 116 ? -12.943 -10.580 -0.785 1.00 78.50 116 PHE A N 1
ATOM 909 C CA . PHE A 1 116 ? -13.739 -11.566 -0.044 1.00 78.50 116 PHE A CA 1
ATOM 910 C C . PHE A 1 116 ? -13.811 -11.261 1.463 1.00 78.50 116 PHE A C 1
ATOM 912 O O . PHE A 1 116 ? -13.976 -12.179 2.264 1.00 78.50 116 PHE A O 1
ATOM 919 N N . GLY A 1 117 ? -13.651 -9.991 1.860 1.00 63.00 117 GLY A N 1
ATOM 920 C CA . GLY A 1 117 ? -13.682 -9.556 3.262 1.00 63.00 117 GLY A CA 1
ATOM 921 C C . GLY A 1 117 ? -14.894 -10.100 4.034 1.00 63.00 117 GLY A C 1
ATOM 922 O O . GLY A 1 117 ? -16.026 -10.010 3.565 1.00 63.00 117 GLY A O 1
ATOM 923 N N . GLY A 1 118 ? -14.624 -10.707 5.197 1.00 63.28 118 GLY A N 1
ATOM 924 C CA . GLY A 1 118 ? -15.607 -11.403 6.038 1.00 63.28 118 GLY A CA 1
ATOM 925 C C . GLY A 1 118 ? -16.661 -10.495 6.682 1.00 63.28 118 GLY A C 1
ATOM 926 O O . GLY A 1 118 ? -16.603 -9.272 6.570 1.00 63.28 118 GLY A O 1
ATOM 927 N N . GLU A 1 119 ? -17.631 -11.107 7.368 1.00 56.12 119 GLU A N 1
ATOM 928 C CA . GLU A 1 119 ? -18.793 -10.424 7.959 1.00 56.12 119 GLU A CA 1
ATOM 929 C C . GLU A 1 119 ? -18.421 -9.244 8.872 1.00 56.12 119 GLU A C 1
ATOM 931 O O . GLU A 1 119 ? -17.420 -9.273 9.589 1.00 56.12 119 GLU A O 1
ATOM 936 N N . ALA A 1 120 ? -19.257 -8.201 8.828 1.00 56.91 120 ALA A N 1
ATOM 937 C CA . ALA A 1 120 ? -19.129 -7.003 9.656 1.00 56.91 120 ALA A CA 1
ATOM 938 C C . ALA A 1 120 ? -19.161 -7.333 11.137 1.00 56.91 120 ALA A C 1
ATOM 940 O O . ALA A 1 120 ? -20.030 -8.085 11.588 1.00 56.91 120 ALA A O 1
ATOM 941 N N . ALA A 1 121 ? -18.229 -6.748 11.898 1.00 52.38 121 ALA A N 1
ATOM 942 C CA . ALA A 1 121 ? -18.273 -6.855 13.342 1.00 52.38 121 ALA A CA 1
ATOM 943 C C . ALA A 1 121 ? -19.561 -6.180 13.817 1.00 52.38 121 ALA A C 1
ATOM 945 O O . ALA A 1 121 ? -19.822 -5.007 13.546 1.00 52.38 121 ALA A O 1
ATOM 946 N N . LYS A 1 122 ? -20.392 -6.948 14.517 1.00 55.78 122 LYS A N 1
ATOM 947 C CA . LYS A 1 122 ? -21.624 -6.422 15.086 1.00 55.78 122 LYS A CA 1
ATOM 948 C C . LYS A 1 122 ? -21.273 -5.602 16.329 1.00 55.78 122 LYS A C 1
ATOM 950 O O . LYS A 1 122 ? -20.538 -6.107 17.185 1.00 55.78 122 LYS A O 1
ATOM 955 N N . PRO A 1 123 ? -21.780 -4.364 16.460 1.00 55.91 123 PRO A N 1
ATOM 956 C CA . PRO A 1 123 ? -21.592 -3.597 17.679 1.00 55.91 123 PRO A CA 1
ATOM 957 C C . PRO A 1 123 ? -22.183 -4.369 18.859 1.00 55.91 123 PRO A C 1
ATOM 959 O O . PRO A 1 123 ? -23.270 -4.933 18.745 1.00 55.91 123 PRO A O 1
ATOM 962 N N . TYR A 1 124 ? -21.490 -4.388 19.996 1.00 57.69 124 TYR A N 1
ATOM 963 C CA . TYR A 1 124 ? -22.025 -4.932 21.240 1.00 57.69 124 TYR A CA 1
ATOM 964 C C . TYR A 1 124 ? -21.902 -3.899 22.360 1.00 57.69 124 TYR A C 1
ATOM 966 O O . TYR A 1 124 ? -20.912 -3.173 22.443 1.00 57.69 124 TYR A O 1
ATOM 974 N N . ALA A 1 125 ? -22.908 -3.832 23.222 1.00 56.06 125 ALA A N 1
ATOM 975 C CA . ALA A 1 125 ? -22.882 -3.066 24.457 1.00 56.06 125 ALA A CA 1
ATOM 976 C C . ALA A 1 125 ? -22.702 -4.014 25.638 1.00 56.06 125 ALA A C 1
ATOM 978 O O . ALA A 1 125 ? -23.202 -5.140 25.644 1.00 56.06 125 ALA A O 1
ATOM 979 N N . LEU A 1 126 ? -21.988 -3.534 26.649 1.00 54.75 126 LEU A N 1
ATOM 980 C CA . LEU A 1 126 ? -21.889 -4.190 27.942 1.00 54.75 126 LEU A CA 1
ATOM 981 C C . LEU A 1 126 ? -22.888 -3.513 28.879 1.00 54.75 126 LEU A C 1
ATOM 983 O O . LEU A 1 126 ? -22.666 -2.375 29.283 1.00 54.75 126 LEU A O 1
ATOM 987 N N . VAL A 1 127 ? -23.977 -4.205 29.203 1.00 60.62 127 VAL A N 1
ATOM 988 C CA . VAL A 1 127 ? -24.949 -3.768 30.217 1.00 60.62 127 VAL A CA 1
ATOM 989 C C . VAL A 1 127 ? -24.864 -4.773 31.361 1.00 60.62 127 VAL A C 1
ATOM 991 O O . VAL A 1 127 ? -24.987 -5.975 31.130 1.00 60.62 127 VAL A O 1
ATOM 994 N N . ASP A 1 128 ? -24.535 -4.302 32.567 1.00 61.81 128 ASP A N 1
ATOM 995 C CA . ASP A 1 128 ? -24.364 -5.130 33.775 1.00 61.81 128 ASP A CA 1
ATOM 996 C C . ASP A 1 128 ? -23.426 -6.347 33.603 1.00 61.81 128 ASP A C 1
ATOM 998 O O . ASP A 1 128 ? -23.616 -7.413 34.186 1.00 61.81 128 ASP A O 1
ATOM 1002 N N . GLY A 1 129 ? -22.384 -6.198 32.776 1.00 60.41 129 GLY A N 1
ATOM 1003 C CA . GLY A 1 129 ? -21.378 -7.239 32.529 1.00 60.41 129 GLY A CA 1
ATOM 1004 C C . GLY A 1 129 ? -21.771 -8.303 31.496 1.00 60.41 129 GLY A C 1
ATOM 1005 O O . GLY A 1 129 ? -20.961 -9.188 31.215 1.00 60.41 129 GLY A O 1
ATOM 1006 N N . GLN A 1 130 ? -22.957 -8.209 30.890 1.00 54.75 130 GLN A N 1
ATOM 1007 C CA . GLN A 1 130 ? -23.403 -9.084 29.800 1.00 54.75 130 GLN A CA 1
ATOM 1008 C C . GLN A 1 130 ? -23.266 -8.383 28.439 1.00 54.75 130 GLN A C 1
ATOM 1010 O O . GLN A 1 130 ? -23.483 -7.175 28.322 1.00 54.75 130 GLN A O 1
ATOM 1015 N N . ARG A 1 131 ? -22.854 -9.137 27.408 1.00 60.06 131 ARG A N 1
ATOM 1016 C CA . ARG A 1 131 ? -22.663 -8.636 26.034 1.00 60.06 131 ARG A CA 1
ATOM 1017 C C . ARG A 1 131 ? -23.979 -8.715 25.264 1.00 60.06 131 ARG A C 1
ATOM 1019 O O . ARG A 1 131 ? -24.419 -9.814 24.943 1.00 60.06 131 ARG A O 1
ATOM 1026 N N . TYR A 1 132 ? -24.543 -7.565 24.913 1.00 58.66 132 TYR A N 1
ATOM 1027 C CA . TYR A 1 132 ? -25.745 -7.457 24.084 1.00 58.66 132 TYR A CA 1
ATOM 1028 C C . TYR A 1 132 ? -25.390 -6.898 22.709 1.00 58.66 132 TYR A C 1
ATOM 1030 O O . TYR A 1 132 ? -24.684 -5.896 22.621 1.00 58.66 132 TYR A O 1
ATOM 1038 N N . GLU A 1 133 ? -25.872 -7.520 21.631 1.00 60.69 133 GLU A N 1
ATOM 1039 C CA . GLU A 1 133 ? -25.698 -6.981 20.277 1.00 60.69 133 GLU A CA 1
ATOM 1040 C C . GLU A 1 133 ? -26.524 -5.690 20.127 1.00 60.69 133 GLU A C 1
ATOM 1042 O O . GLU A 1 133 ? -27.733 -5.667 20.376 1.00 60.69 133 GLU A O 1
ATOM 1047 N N . VAL A 1 134 ? -25.871 -4.602 19.718 1.00 57.12 134 VAL A N 1
ATOM 1048 C CA . VAL A 1 134 ? -26.514 -3.319 19.429 1.00 57.12 134 VAL A CA 1
ATOM 1049 C C . VAL A 1 134 ? -26.720 -3.223 17.925 1.00 57.12 134 VAL A C 1
ATOM 1051 O O . VAL A 1 134 ? -25.759 -3.133 17.160 1.00 57.12 134 VAL A O 1
ATOM 1054 N N . GLN A 1 135 ? -27.975 -3.194 17.484 1.00 55.62 135 GLN A N 1
ATOM 1055 C CA . GLN A 1 135 ? -28.297 -2.841 16.105 1.00 55.62 135 GLN A CA 1
ATOM 1056 C C . GLN A 1 135 ? -28.475 -1.326 16.011 1.00 55.62 135 GLN A C 1
ATOM 1058 O O . GLN A 1 135 ? -29.400 -0.744 16.580 1.00 55.62 135 GLN A O 1
ATOM 1063 N N . VAL A 1 136 ? -27.569 -0.666 15.289 1.00 54.72 136 VAL A N 1
ATOM 1064 C CA . VAL A 1 136 ? -27.665 0.768 15.003 1.00 54.72 136 VAL A CA 1
ATOM 1065 C C . VAL A 1 136 ? -28.491 0.940 13.732 1.00 54.72 136 VAL A C 1
ATOM 1067 O O . VAL A 1 136 ? -27.971 0.854 12.621 1.00 54.72 136 VAL A O 1
ATOM 1070 N N . ALA A 1 137 ? -29.797 1.154 13.881 1.00 49.66 137 ALA A N 1
ATOM 1071 C CA . ALA A 1 137 ? -30.648 1.493 12.748 1.00 49.66 137 ALA A CA 1
ATOM 1072 C C . ALA A 1 137 ? -30.488 2.990 12.452 1.00 49.66 137 ALA A C 1
ATOM 1074 O O . ALA A 1 137 ? -30.897 3.851 13.232 1.00 49.66 137 ALA A O 1
ATOM 1075 N N . LYS A 1 138 ? -29.862 3.316 11.318 1.00 39.53 138 LYS A N 1
ATOM 1076 C CA . LYS A 1 138 ? -29.744 4.697 10.844 1.00 39.53 138 LYS A CA 1
ATOM 1077 C C . LYS A 1 138 ? -31.077 5.116 10.209 1.00 39.53 138 LYS A C 1
ATOM 1079 O O . LYS A 1 138 ? -31.319 4.833 9.039 1.00 39.53 138 LYS A O 1
ATOM 1084 N N . GLN A 1 139 ? -31.954 5.753 10.985 1.00 41.16 139 GLN A N 1
ATOM 1085 C CA . GLN A 1 139 ? -33.212 6.320 10.489 1.00 41.16 139 GLN A CA 1
ATOM 1086 C C . GLN A 1 139 ? -33.045 7.839 10.310 1.00 41.16 139 GLN A C 1
ATOM 1088 O O . GLN A 1 139 ? -33.174 8.611 11.255 1.00 41.16 139 GLN A O 1
ATOM 1093 N N . GLY A 1 140 ? -32.719 8.271 9.086 1.00 55.78 140 GLY A N 1
ATOM 1094 C CA . GLY A 1 140 ? -32.456 9.683 8.774 1.00 55.78 140 GLY A CA 1
ATOM 1095 C C . GLY A 1 140 ? -31.079 10.169 9.255 1.00 55.78 140 GLY A C 1
ATOM 1096 O O . GLY A 1 140 ? -30.085 9.458 9.103 1.00 55.78 140 GLY A O 1
ATOM 1097 N N . ASP A 1 141 ? -31.015 11.386 9.808 1.00 43.69 141 ASP A N 1
ATOM 1098 C CA . ASP A 1 141 ? -29.782 12.020 10.325 1.00 43.69 141 ASP A CA 1
ATOM 1099 C C . ASP A 1 141 ? -29.455 11.619 11.783 1.00 43.69 141 ASP A C 1
ATOM 1101 O O . ASP A 1 141 ? -28.387 11.919 12.311 1.00 43.69 141 ASP A O 1
ATOM 1105 N N . VAL A 1 142 ? -30.356 10.882 12.444 1.00 45.91 142 VAL A N 1
ATOM 1106 C CA . VAL A 1 142 ? -30.223 10.492 13.855 1.00 45.91 142 VAL A CA 1
ATOM 1107 C C . VAL A 1 142 ? -29.786 9.027 13.959 1.00 45.91 142 VAL A C 1
ATOM 1109 O O . VAL A 1 142 ? -30.463 8.115 13.481 1.00 45.91 142 VAL A O 1
ATOM 1112 N N . ARG A 1 143 ? -28.638 8.778 14.604 1.00 51.44 143 ARG A N 1
ATOM 1113 C CA . ARG A 1 143 ? -28.164 7.424 14.940 1.00 51.44 143 ARG A CA 1
ATOM 1114 C C . ARG A 1 143 ? -28.907 6.928 16.184 1.00 51.44 143 ARG A C 1
ATOM 1116 O O . ARG A 1 143 ? -28.523 7.281 17.294 1.00 51.44 143 ARG A O 1
ATOM 1123 N N . GLN A 1 144 ? -29.950 6.116 16.017 1.00 53.28 144 GLN A N 1
ATOM 1124 C CA . GLN A 1 144 ? -30.607 5.449 17.145 1.00 53.28 144 GLN A CA 1
ATOM 1125 C C . GLN A 1 144 ? -30.015 4.051 17.352 1.00 53.28 144 GLN A C 1
ATOM 1127 O O . GLN A 1 144 ? -29.979 3.225 16.438 1.00 53.28 144 GLN A O 1
ATOM 1132 N N . GLN A 1 145 ? -29.504 3.810 18.557 1.00 53.88 145 GLN A N 1
ATOM 1133 C CA . GLN A 1 145 ? -28.931 2.533 18.969 1.00 53.88 145 GLN A CA 1
ATOM 1134 C C . GLN A 1 145 ? -30.012 1.708 19.677 1.00 53.88 145 GLN A C 1
ATOM 1136 O O . GLN A 1 145 ? -30.647 2.192 20.616 1.00 53.88 145 GLN A O 1
ATOM 1141 N N . TYR A 1 146 ? -30.230 0.477 19.220 1.00 57.62 146 TYR A N 1
ATOM 1142 C CA . TYR A 1 146 ? -31.186 -0.453 19.816 1.00 57.62 146 TYR A CA 1
ATOM 1143 C C . TYR A 1 146 ? -30.430 -1.640 20.407 1.00 57.62 146 TYR A C 1
ATOM 1145 O O . TYR A 1 146 ? -29.631 -2.268 19.713 1.00 57.62 146 TYR A O 1
ATOM 1153 N N . LEU A 1 147 ? -30.690 -1.951 21.673 1.00 53.59 147 LEU A N 1
ATOM 1154 C CA . LEU A 1 147 ? -30.251 -3.188 22.315 1.00 53.59 147 LEU A CA 1
ATOM 1155 C C . LEU A 1 147 ? -31.234 -4.295 21.937 1.00 53.59 147 LEU A C 1
ATOM 1157 O O . LEU A 1 147 ? -32.450 -4.091 22.008 1.00 53.59 147 LEU A O 1
ATOM 1161 N N . ILE A 1 148 ? -30.720 -5.451 21.528 1.00 56.88 148 ILE A N 1
ATOM 1162 C CA . ILE A 1 148 ? -31.541 -6.642 21.305 1.00 56.88 148 ILE A CA 1
ATOM 1163 C C . ILE A 1 148 ? -31.325 -7.591 22.479 1.00 56.88 148 ILE A C 1
ATOM 1165 O O . ILE A 1 148 ? -30.238 -8.142 22.642 1.00 56.88 148 ILE A O 1
ATOM 1169 N N . ASP A 1 149 ? -32.371 -7.766 23.284 1.00 54.81 149 ASP A N 1
ATOM 1170 C CA . ASP A 1 149 ? -32.456 -8.787 24.328 1.00 54.81 149 ASP A CA 1
ATOM 1171 C C . ASP A 1 149 ? -33.525 -9.810 23.907 1.00 54.81 149 ASP A C 1
ATOM 1173 O O . ASP A 1 149 ? -34.733 -9.575 24.018 1.00 54.81 149 ASP A O 1
ATOM 1177 N N . GLY A 1 150 ? -33.085 -10.908 23.287 1.00 67.44 150 GLY A N 1
ATOM 1178 C CA . GLY A 1 150 ? -33.977 -11.921 22.716 1.00 67.44 150 GLY A CA 1
ATOM 1179 C C . GLY A 1 150 ? -34.886 -11.371 21.605 1.00 67.44 150 GLY A C 1
ATOM 1180 O O . GLY A 1 150 ? -34.403 -10.985 20.544 1.00 67.44 150 GLY A O 1
ATOM 1181 N N . ASP A 1 151 ? -36.203 -11.356 21.843 1.00 53.38 151 ASP A N 1
ATOM 1182 C CA . ASP A 1 151 ? -37.240 -10.900 20.892 1.00 53.38 151 ASP A CA 1
ATOM 1183 C C . ASP A 1 151 ? -37.627 -9.415 21.089 1.00 53.38 151 ASP A C 1
ATOM 1185 O O . ASP A 1 151 ? -38.475 -8.869 20.381 1.00 53.38 151 ASP A O 1
ATOM 1189 N N . THR A 1 152 ? -37.002 -8.728 22.056 1.00 50.25 152 THR A N 1
ATOM 1190 C CA . THR A 1 152 ? -37.374 -7.356 22.434 1.00 50.25 152 THR A CA 1
ATOM 1191 C C . THR A 1 152 ? -36.310 -6.358 21.982 1.00 50.25 152 THR A C 1
ATOM 1193 O O . THR A 1 152 ? -35.149 -6.428 22.386 1.00 50.25 152 THR A O 1
ATOM 1196 N N . ARG A 1 153 ? -36.709 -5.391 21.143 1.00 55.94 153 ARG A N 1
ATOM 1197 C CA . ARG A 1 153 ? -35.869 -4.248 20.748 1.00 55.94 153 ARG A CA 1
ATOM 1198 C C . ARG A 1 153 ? -36.035 -3.126 21.766 1.00 55.94 153 ARG A C 1
ATOM 1200 O O . ARG A 1 153 ? -37.090 -2.494 21.814 1.00 55.94 153 ARG A O 1
ATOM 1207 N N . LEU A 1 154 ? -35.000 -2.854 22.550 1.00 61.34 154 LEU A N 1
ATOM 1208 C CA . LEU A 1 154 ? -34.993 -1.766 23.525 1.00 61.34 154 LEU A CA 1
ATOM 1209 C C . LEU A 1 154 ? -34.222 -0.581 22.938 1.00 61.34 154 LEU A C 1
ATOM 1211 O O . LEU A 1 154 ? -33.019 -0.660 22.692 1.00 61.34 154 LEU A O 1
ATOM 1215 N N . ALA A 1 155 ? -34.925 0.519 22.666 1.00 57.56 155 ALA A N 1
ATOM 1216 C CA . ALA A 1 155 ? -34.294 1.755 22.218 1.00 57.56 155 ALA A CA 1
ATOM 1217 C C . ALA A 1 155 ? -33.481 2.357 23.372 1.00 57.56 155 ALA A C 1
ATOM 1219 O O . ALA A 1 155 ? -34.027 2.592 24.453 1.00 57.56 155 ALA A O 1
ATOM 1220 N N . ILE A 1 156 ? -32.193 2.631 23.146 1.00 58.62 156 ILE A N 1
ATOM 1221 C CA . ILE A 1 156 ? -31.378 3.363 24.117 1.00 58.62 156 ILE A CA 1
ATOM 1222 C C . ILE A 1 156 ? -31.858 4.817 24.092 1.00 58.62 156 ILE A C 1
ATOM 1224 O O . ILE A 1 156 ? -31.504 5.594 23.203 1.00 58.62 156 ILE A O 1
ATOM 1228 N N . ARG A 1 157 ? -32.724 5.184 25.040 1.00 59.88 157 ARG A N 1
ATOM 1229 C CA . ARG A 1 157 ? -33.158 6.568 25.232 1.00 59.88 157 ARG A CA 1
ATOM 1230 C C . ARG A 1 157 ? -32.040 7.293 25.978 1.00 59.88 157 ARG A C 1
ATOM 1232 O O . ARG A 1 157 ? -31.783 6.988 27.138 1.00 59.88 157 ARG A O 1
ATOM 1239 N N . GLY A 1 158 ? -31.349 8.203 25.294 1.00 54.69 158 GLY A N 1
ATOM 1240 C CA . GLY A 1 158 ? -30.409 9.113 25.943 1.00 54.69 158 GLY A CA 1
ATOM 1241 C C . GLY A 1 158 ? -31.139 9.886 27.039 1.00 54.69 158 GLY A C 1
ATOM 1242 O O . GLY A 1 158 ? -32.203 10.447 26.787 1.00 54.69 158 GLY A O 1
ATOM 1243 N N . HIS A 1 159 ? -30.609 9.841 28.256 1.00 51.72 159 HIS A N 1
ATOM 1244 C CA . HIS A 1 159 ? -31.112 10.621 29.378 1.00 51.72 159 HIS A CA 1
ATOM 1245 C C . HIS A 1 159 ? -30.804 12.095 29.092 1.00 51.72 159 HIS A C 1
ATOM 1247 O O . HIS A 1 159 ? -29.638 12.463 28.968 1.00 51.72 159 HIS A O 1
ATOM 1253 N N . GLU A 1 160 ? -31.834 12.923 28.929 1.00 48.81 160 GLU A N 1
ATOM 1254 C CA . GLU A 1 160 ? -31.724 14.368 28.682 1.00 48.81 160 GLU A CA 1
ATOM 1255 C C . GLU A 1 160 ? -31.394 15.148 29.970 1.00 48.81 160 GLU A C 1
ATOM 1257 O O . GLU A 1 160 ? -32.026 16.162 30.259 1.00 48.81 160 GLU A O 1
ATOM 1262 N N . ASP A 1 161 ? -30.401 14.700 30.744 1.00 44.38 161 ASP A N 1
ATOM 1263 C CA . ASP A 1 161 ? -29.986 15.400 31.965 1.00 44.38 161 ASP A CA 1
ATOM 1264 C C . ASP A 1 161 ? -28.627 16.083 31.770 1.00 44.38 161 ASP A C 1
ATOM 1266 O O . ASP A 1 161 ? -27.581 15.461 31.939 1.00 44.38 161 ASP A O 1
ATOM 1270 N N . GLY A 1 162 ? -28.721 17.367 31.395 1.00 41.03 162 GLY A N 1
ATOM 1271 C CA . GLY A 1 162 ? -27.923 18.506 31.890 1.00 41.03 162 GLY A CA 1
ATOM 1272 C C . GLY A 1 162 ? -26.406 18.455 31.804 1.00 41.03 162 GLY A C 1
ATOM 1273 O O . GLY A 1 162 ? -25.796 17.964 32.777 1.00 41.03 162 GLY A O 1
#

Radius of gyration: 28.55 Å; chains: 1; bounding box: 89×33×70 Å

Secondary structure (DSSP, 8-state):
---PPP-HHHHHHHHHTT----S-BTTB-HHHHHHHHHHHHHHHHHHHHHHHHHHHHHHTS---HHHHHHHHHHHHHHHHHHHHHHHHHIIIII-HHHHHHHHHHHHHHHHHHHTT--PPPPPEEEETTEEEEEEEEEETTEEEEEEEETTEEEE-------

Foldseek 3Di:
DDDPPDDPVVVVVVVVVVVVQPDDDVNHGPVVVVVVVVVVVVVVVVVVCLVVQLVCCCFQVVDDPVVSVVVSVVVVVCVVCVVVVLVVCCVPPQPDVRSVVVVVVVVVVVVVVVVCDDHGDFDWDQDVNDTWGWDQDPDDPDGWIWTDDDPDTHTPDPDPDD

pLDDT: mean 70.66, std 14.59, range [39.53, 92.69]